Protein AF-A0A8S2T9W4-F1 (afdb_monomer)

Radius of gyration: 21.53 Å; Cα contacts (8 Å, |Δi|>4): 133; chains: 1; bounding box: 56×49×50 Å

pLDDT: mean 77.88, std 20.92, range [32.75, 98.38]

Secondary structure (DSSP, 8-state):
---------TTS-B----SSTTHHHHTT---B-------------TTS-STTS-EEEEE-SPBTTBSSEEESSSS-EEEBT-EEEES-HHHHHHHHHSTTGGGEEEEE-------------

Foldseek 3Di:
DDDDDDLDDQVNFFDDPPDDPCCVVQDPDTDGDDDDDDFDFPPDPCPRDPLNAKKWKAQAADDVVQRAKDDPDSVDIHGHGDIDTDGRSVSVRRCCVDPNNVRMDIGGDDDPDDDDDDDDD

Mean predicted aligned error: 12.08 Å

Sequence (121 aa):
MKSFSSSLSARDNVDQIDGSPNKTEIGDTKFVSAIFRCFKLPLTDNNATSFNVPYQLTYETPLLNCEEEFFFDHLTQFKLGELLVVQDPTIALALNISRYKDNFIFDPIEDSNTETTTVEE

Organism: NCBI:txid392030

Solvent-accessible surface area (backbone atoms only — not comparable to full-atom values): 8184 Å² total; per-residue (Å²): 135,85,84,80,86,78,87,77,52,81,82,76,33,60,58,80,86,78,86,70,88,57,61,80,81,54,61,93,69,82,53,65,70,78,90,84,87,86,77,90,73,79,87,69,56,99,85,75,57,90,59,79,42,34,31,40,34,27,36,68,46,63,50,91,96,29,66,61,44,44,70,81,54,99,87,45,72,40,38,57,73,40,79,43,79,39,74,57,23,64,59,58,44,51,38,60,79,41,96,48,29,85,26,46,48,84,44,76,52,75,85,85,85,81,80,88,81,80,81,87,128

Nearest PDB structures (foldseek):
  5evj-assembly2_B  TM=8.107E-01  e=4.394E-02  Chlamydomonas reinhardtii

Structure (mmCIF, N/CA/C/O backbone):
data_AF-A0A8S2T9W4-F1
#
_entry.id   AF-A0A8S2T9W4-F1
#
loop_
_atom_site.group_PDB
_atom_site.id
_atom_site.type_symbol
_atom_site.label_atom_id
_atom_site.label_alt_id
_atom_site.label_comp_id
_atom_site.label_asym_id
_atom_site.label_entity_id
_atom_site.label_seq_id
_atom_site.pdbx_PDB_ins_code
_atom_site.Cartn_x
_atom_site.Cartn_y
_atom_site.Cartn_z
_atom_site.occupancy
_atom_site.B_iso_or_equiv
_atom_site.auth_seq_id
_atom_site.auth_comp_id
_atom_site.auth_asym_id
_atom_site.auth_atom_id
_atom_site.pdbx_PDB_model_num
ATOM 1 N N . MET A 1 1 ? 27.507 -7.970 13.216 1.00 35.84 1 MET A N 1
ATOM 2 C CA . MET A 1 1 ? 26.294 -8.061 12.376 1.00 35.84 1 MET A CA 1
ATOM 3 C C . MET A 1 1 ? 26.388 -6.990 11.308 1.00 35.84 1 MET A C 1
ATOM 5 O O . MET A 1 1 ? 26.561 -5.835 11.665 1.00 35.84 1 MET A O 1
ATOM 9 N N . LYS A 1 2 ? 26.390 -7.363 10.025 1.00 32.75 2 LYS A N 1
ATOM 10 C CA . LYS A 1 2 ? 26.341 -6.395 8.923 1.00 32.75 2 LYS A CA 1
ATOM 11 C C . LYS A 1 2 ? 24.875 -6.247 8.528 1.00 32.75 2 LYS A C 1
ATOM 13 O O . LYS A 1 2 ? 24.280 -7.214 8.067 1.00 32.75 2 LYS A O 1
ATOM 18 N N . SER A 1 3 ? 24.311 -5.077 8.807 1.00 34.06 3 SER A N 1
ATOM 19 C CA . SER A 1 3 ? 23.017 -4.655 8.276 1.00 34.06 3 SER A CA 1
ATOM 20 C C . SER A 1 3 ? 23.191 -4.399 6.779 1.00 34.06 3 SER A C 1
ATOM 22 O O . SER A 1 3 ? 24.087 -3.651 6.383 1.00 34.06 3 SER A O 1
ATOM 24 N N . PHE A 1 4 ? 22.385 -5.067 5.958 1.00 34.25 4 PHE A N 1
ATOM 25 C CA . PHE A 1 4 ? 22.237 -4.748 4.545 1.00 34.25 4 PHE A CA 1
ATOM 26 C C . PHE A 1 4 ? 20.917 -3.997 4.403 1.00 34.25 4 PHE A C 1
ATOM 28 O O . PHE A 1 4 ? 19.855 -4.606 4.342 1.00 34.25 4 PHE A O 1
ATOM 35 N N . SER A 1 5 ? 20.997 -2.668 4.394 1.00 40.97 5 SER A N 1
ATOM 36 C CA . SER A 1 5 ? 19.928 -1.835 3.852 1.00 40.97 5 SER A CA 1
ATOM 37 C C . SER A 1 5 ? 20.092 -1.827 2.337 1.00 40.97 5 SER A C 1
ATOM 39 O O . SER A 1 5 ? 21.136 -1.417 1.827 1.00 40.97 5 SER A O 1
ATOM 41 N N . SER A 1 6 ? 19.100 -2.345 1.622 1.00 41.97 6 SER A N 1
ATOM 42 C CA . SER A 1 6 ? 19.075 -2.347 0.164 1.00 41.97 6 SER A CA 1
ATOM 43 C C . SER A 1 6 ? 17.807 -1.650 -0.319 1.00 41.97 6 SER A C 1
ATOM 45 O O . SER A 1 6 ? 16.828 -2.297 -0.685 1.00 41.97 6 SER A O 1
ATOM 47 N N . SER A 1 7 ? 17.819 -0.319 -0.327 1.00 42.59 7 SER A N 1
ATOM 48 C CA . SER A 1 7 ? 16.912 0.454 -1.172 1.00 42.59 7 SER A CA 1
ATOM 49 C C . SER A 1 7 ? 17.500 0.495 -2.586 1.00 42.59 7 SER A C 1
ATOM 51 O O . SER A 1 7 ? 18.240 1.406 -2.944 1.00 42.59 7 SER A O 1
ATOM 53 N N . LEU A 1 8 ? 17.225 -0.533 -3.397 1.00 41.28 8 LEU A N 1
ATOM 54 C CA . LEU A 1 8 ? 17.553 -0.474 -4.823 1.00 41.28 8 LEU A CA 1
ATOM 55 C C . LEU A 1 8 ? 16.522 0.395 -5.535 1.00 41.28 8 LEU A C 1
ATOM 57 O O . LEU A 1 8 ? 15.340 0.052 -5.602 1.00 41.28 8 LEU A O 1
ATOM 61 N N . SER A 1 9 ? 16.980 1.516 -6.083 1.00 44.31 9 SER A N 1
ATOM 62 C CA . SER A 1 9 ? 16.193 2.288 -7.034 1.00 44.31 9 SER A CA 1
ATOM 63 C C . SER A 1 9 ? 16.266 1.616 -8.410 1.00 44.31 9 SER A C 1
ATOM 65 O O . SER A 1 9 ? 17.250 0.960 -8.744 1.00 44.31 9 SER A O 1
ATOM 67 N N . ALA A 1 10 ? 15.256 1.806 -9.263 1.00 47.00 10 ALA A N 1
ATOM 68 C CA . ALA A 1 10 ? 15.256 1.241 -10.619 1.00 47.00 10 ALA A CA 1
ATOM 69 C C . ALA A 1 10 ? 16.459 1.691 -11.484 1.00 47.00 10 ALA A C 1
ATOM 71 O O . ALA A 1 10 ? 16.761 1.059 -12.493 1.00 47.00 10 ALA A O 1
ATOM 72 N N . ARG A 1 11 ? 17.162 2.769 -11.098 1.00 44.28 11 ARG A N 1
ATOM 73 C CA . ARG A 1 11 ? 18.394 3.223 -11.763 1.00 44.28 11 ARG A CA 1
ATOM 74 C C . ARG A 1 11 ? 19.601 2.332 -11.471 1.00 44.28 11 ARG A C 1
ATOM 76 O O . ARG A 1 11 ? 20.530 2.331 -12.272 1.00 44.28 11 ARG A O 1
ATOM 83 N N . ASP A 1 12 ? 19.568 1.568 -10.385 1.00 50.00 12 ASP A N 1
ATOM 84 C CA . ASP A 1 12 ? 20.700 0.762 -9.921 1.00 50.00 12 ASP A CA 1
ATOM 85 C C . ASP A 1 12 ? 20.701 -0.665 -10.510 1.00 50.00 12 ASP A C 1
ATOM 87 O O . ASP A 1 12 ? 21.688 -1.381 -10.374 1.00 50.00 12 ASP A O 1
ATOM 91 N N . ASN A 1 13 ? 19.637 -1.053 -11.231 1.00 56.78 13 ASN A N 1
ATOM 92 C CA . ASN A 1 13 ? 19.459 -2.367 -11.875 1.00 56.78 13 ASN A CA 1
ATOM 93 C C . ASN A 1 13 ? 19.638 -2.333 -13.405 1.00 56.78 13 ASN A C 1
ATOM 95 O O . ASN A 1 13 ? 18.945 -3.047 -14.134 1.00 56.78 13 ASN A O 1
ATOM 99 N N . VAL A 1 14 ? 20.505 -1.460 -13.924 1.00 61.25 14 VAL A N 1
ATOM 100 C CA . VAL A 1 14 ? 20.853 -1.499 -15.352 1.00 61.25 14 VAL A CA 1
ATOM 101 C C . VAL A 1 14 ? 21.797 -2.672 -15.580 1.00 61.25 14 VAL A C 1
ATOM 103 O O . VAL A 1 14 ? 22.948 -2.644 -15.139 1.00 61.25 14 VAL A O 1
ATOM 106 N N . ASP A 1 15 ? 21.314 -3.687 -16.288 1.00 61.38 15 ASP A N 1
ATOM 107 C CA . ASP A 1 15 ? 22.105 -4.877 -16.571 1.00 61.38 15 ASP A CA 1
ATOM 108 C C . ASP A 1 15 ? 23.168 -4.554 -17.626 1.00 61.38 15 ASP A C 1
ATOM 110 O O . ASP A 1 15 ? 22.874 -4.082 -18.731 1.00 61.38 15 ASP A O 1
ATOM 114 N N . GLN A 1 16 ? 24.435 -4.805 -17.287 1.00 66.00 16 GLN A N 1
ATOM 115 C CA . GLN A 1 16 ? 25.519 -4.715 -18.257 1.00 66.00 16 GLN A CA 1
ATOM 116 C C . GLN A 1 16 ? 25.452 -5.923 -19.193 1.00 66.00 16 GLN A C 1
ATOM 118 O O . GLN A 1 16 ? 25.642 -7.062 -18.772 1.00 66.00 16 GLN A O 1
ATOM 123 N N . ILE A 1 17 ? 25.216 -5.673 -20.482 1.00 65.62 17 ILE A N 1
ATOM 124 C CA . ILE A 1 17 ? 25.377 -6.700 -21.514 1.00 65.62 17 ILE A CA 1
ATOM 125 C C . ILE A 1 17 ? 26.874 -6.870 -21.768 1.00 65.62 17 ILE A C 1
ATOM 127 O O . ILE A 1 17 ? 27.480 -6.073 -22.495 1.00 65.62 17 ILE A O 1
ATOM 131 N N . ASP A 1 18 ? 27.464 -7.897 -21.161 1.00 64.12 18 ASP A N 1
ATOM 132 C CA . ASP A 1 18 ? 28.859 -8.257 -21.388 1.00 64.12 18 ASP A CA 1
ATOM 133 C C . ASP A 1 18 ? 28.973 -9.250 -22.564 1.00 64.12 18 ASP A C 1
ATOM 135 O O . ASP A 1 18 ? 28.384 -10.327 -22.551 1.00 64.12 18 ASP A O 1
ATOM 139 N N . GLY A 1 19 ? 29.692 -8.832 -23.613 1.00 62.66 19 GLY A N 1
ATOM 140 C CA . GLY A 1 19 ? 30.174 -9.647 -24.740 1.00 62.66 19 GLY A CA 1
ATOM 141 C C . GLY A 1 19 ? 29.166 -10.395 -25.635 1.00 62.66 19 GLY A C 1
ATOM 142 O O . GLY A 1 19 ? 28.876 -11.556 -25.385 1.00 62.66 19 GLY A O 1
ATOM 143 N N . SER A 1 20 ? 28.760 -9.807 -26.775 1.00 53.78 20 SER A N 1
ATOM 144 C CA . SER A 1 20 ? 28.453 -10.497 -28.061 1.00 53.78 20 SER A CA 1
ATOM 145 C C . SER A 1 20 ? 28.148 -9.447 -29.170 1.00 53.78 20 SER A C 1
ATOM 147 O O . SER A 1 20 ? 27.951 -8.276 -28.826 1.00 53.78 20 SER A O 1
ATOM 149 N N . PRO A 1 21 ? 28.136 -9.777 -30.487 1.00 52.16 21 PRO A N 1
ATOM 150 C CA . PRO A 1 21 ? 28.108 -8.795 -31.595 1.00 52.16 21 PRO A CA 1
ATOM 151 C C . PRO A 1 21 ? 26.818 -7.952 -31.705 1.00 52.16 21 PRO A C 1
ATOM 153 O O . PRO A 1 21 ? 26.703 -7.098 -32.579 1.00 52.16 21 PRO A O 1
ATOM 156 N N . ASN A 1 22 ? 25.874 -8.131 -30.782 1.00 55.47 22 ASN A N 1
ATOM 157 C CA . ASN A 1 22 ? 24.543 -7.528 -30.798 1.00 55.47 22 ASN A CA 1
ATOM 158 C C . ASN A 1 22 ? 24.516 -6.046 -30.375 1.00 55.47 22 ASN A C 1
ATOM 160 O O . ASN A 1 22 ? 23.495 -5.385 -30.546 1.00 55.47 22 ASN A O 1
ATOM 164 N N . LYS A 1 23 ? 25.621 -5.482 -29.852 1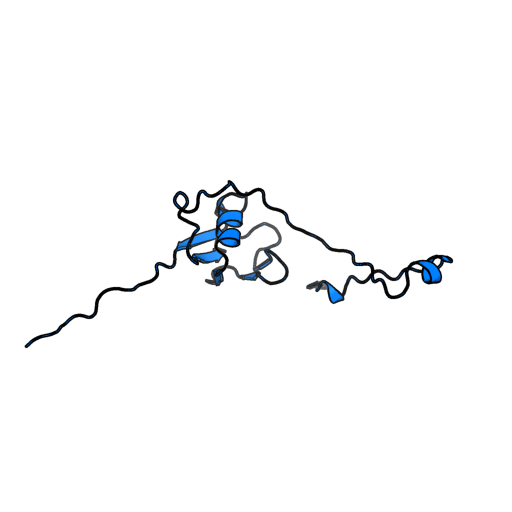.00 55.16 23 LYS A N 1
ATOM 165 C CA . LYS A 1 23 ? 25.694 -4.039 -29.527 1.00 55.16 23 LYS A CA 1
ATOM 166 C C . LYS A 1 23 ? 25.398 -3.154 -30.744 1.00 55.16 23 LYS A C 1
ATOM 168 O O . LYS A 1 23 ? 24.820 -2.085 -30.590 1.00 55.16 23 LYS A O 1
ATOM 173 N N . THR A 1 24 ? 25.764 -3.604 -31.945 1.00 58.50 24 THR A N 1
ATOM 174 C CA . THR A 1 24 ? 25.567 -2.848 -33.190 1.00 58.50 24 THR A CA 1
ATOM 175 C C . THR A 1 24 ? 24.111 -2.859 -33.668 1.00 58.50 24 THR A C 1
ATOM 177 O O . THR A 1 24 ? 23.682 -1.904 -34.305 1.00 58.50 24 THR A O 1
ATOM 180 N N . GLU A 1 25 ? 23.336 -3.895 -33.335 1.00 68.06 25 GLU A N 1
ATOM 181 C CA . GLU A 1 25 ? 21.922 -4.023 -33.727 1.00 68.06 25 GLU A CA 1
ATOM 182 C C . GLU A 1 25 ? 20.965 -3.359 -32.724 1.00 68.06 25 GLU A C 1
ATOM 184 O O . GLU A 1 25 ? 19.860 -2.960 -33.081 1.00 68.06 25 GLU A O 1
ATOM 189 N N . ILE A 1 26 ? 21.394 -3.224 -31.467 1.00 73.81 26 ILE A N 1
ATOM 190 C CA . ILE A 1 26 ? 20.553 -2.797 -30.340 1.00 73.81 26 ILE A CA 1
ATOM 191 C C . ILE A 1 26 ? 20.714 -1.293 -30.009 1.00 73.81 26 ILE A C 1
ATOM 193 O O . ILE A 1 26 ? 19.844 -0.703 -29.362 1.00 73.81 26 ILE A O 1
ATOM 197 N N . GLY A 1 27 ? 21.785 -0.643 -30.482 1.00 76.81 27 GLY A N 1
ATOM 198 C CA . GLY A 1 27 ? 22.010 0.800 -30.317 1.00 76.81 27 GLY A CA 1
ATOM 199 C C . GLY A 1 27 ? 22.100 1.242 -28.848 1.00 76.81 27 GLY A C 1
ATOM 200 O O . GLY A 1 27 ? 22.669 0.538 -28.017 1.00 76.81 27 GLY A O 1
ATOM 201 N N . ASP A 1 28 ? 21.506 2.394 -28.517 1.00 82.38 28 ASP A N 1
ATOM 202 C CA . ASP A 1 28 ? 21.515 2.990 -27.165 1.00 82.38 28 ASP A CA 1
ATOM 203 C C . ASP A 1 28 ? 20.480 2.373 -26.196 1.00 82.38 28 ASP A C 1
ATOM 205 O O . ASP A 1 28 ? 20.151 2.951 -25.154 1.00 82.38 28 ASP A O 1
ATOM 209 N N . THR A 1 29 ? 19.932 1.200 -26.528 1.00 82.94 29 THR A N 1
ATOM 210 C CA . THR A 1 29 ? 18.920 0.529 -25.703 1.00 82.94 29 THR A CA 1
ATOM 211 C C . THR A 1 29 ? 19.518 0.063 -24.375 1.00 82.94 29 THR A C 1
ATOM 213 O O . THR A 1 29 ? 20.565 -0.586 -24.334 1.00 82.94 29 THR A O 1
ATOM 216 N N . LYS A 1 30 ? 18.820 0.356 -23.273 1.00 81.31 30 LYS A N 1
ATOM 217 C CA . LYS A 1 30 ? 19.187 -0.078 -21.919 1.00 81.31 30 LYS A CA 1
ATOM 218 C C . LYS A 1 30 ? 18.243 -1.170 -21.445 1.00 81.31 30 LYS A C 1
ATOM 220 O O . LYS A 1 30 ? 17.028 -1.015 -21.530 1.00 81.31 30 LYS A O 1
ATOM 225 N N . PHE A 1 31 ? 18.816 -2.237 -20.905 1.00 83.56 31 PHE A N 1
ATOM 226 C CA . PHE A 1 31 ? 18.072 -3.321 -20.277 1.00 83.56 31 PHE A CA 1
ATOM 227 C C . PHE A 1 31 ? 18.080 -3.110 -18.773 1.00 83.56 31 PHE A C 1
ATOM 229 O O . PHE A 1 31 ? 19.076 -2.661 -18.201 1.00 83.56 31 PHE A O 1
ATOM 236 N N . VAL A 1 32 ? 16.941 -3.388 -18.153 1.00 84.75 32 VAL A N 1
ATOM 237 C CA . VAL A 1 32 ? 16.752 -3.224 -16.717 1.00 84.75 32 VAL A CA 1
ATOM 238 C C . VAL A 1 32 ? 16.111 -4.474 -16.144 1.00 84.75 32 VAL A C 1
ATOM 240 O O . VAL A 1 32 ? 15.167 -5.016 -16.724 1.00 84.75 32 VAL A O 1
ATOM 243 N N . SER A 1 33 ? 16.591 -4.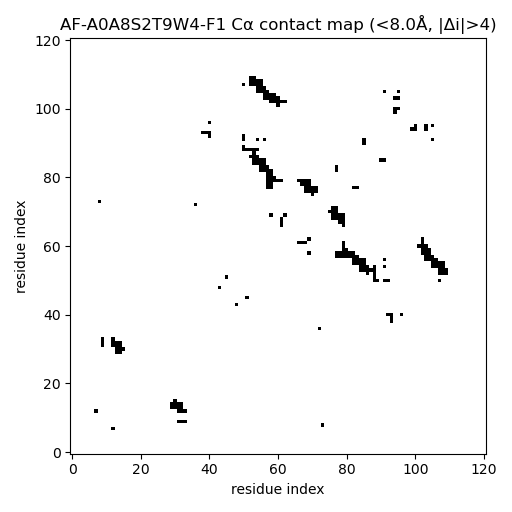883 -14.976 1.00 87.69 33 SER A N 1
ATOM 244 C CA . SER A 1 33 ? 15.915 -5.874 -14.150 1.00 87.69 33 SER A CA 1
ATOM 245 C C . SER A 1 33 ? 14.934 -5.158 -13.222 1.00 87.69 33 SER A C 1
ATOM 247 O O . SER A 1 33 ? 15.320 -4.419 -12.310 1.00 87.69 33 SER A O 1
ATOM 249 N N . ALA A 1 34 ? 13.640 -5.329 -13.488 1.00 87.50 34 ALA A N 1
ATOM 250 C CA . ALA A 1 34 ? 12.568 -4.660 -12.762 1.00 87.50 34 ALA A CA 1
ATOM 251 C C . ALA A 1 34 ? 11.629 -5.677 -12.110 1.00 87.50 34 ALA A C 1
ATOM 253 O O . ALA A 1 34 ? 11.212 -6.657 -12.728 1.00 87.50 34 ALA A O 1
ATOM 254 N N . ILE A 1 35 ? 11.269 -5.409 -10.856 1.00 92.38 35 ILE A N 1
ATOM 255 C CA . ILE A 1 35 ? 10.285 -6.189 -10.109 1.00 92.38 35 ILE A CA 1
ATOM 256 C C . ILE A 1 35 ? 8.992 -5.384 -10.069 1.00 92.38 35 ILE A C 1
ATOM 258 O O . ILE A 1 35 ? 8.949 -4.291 -9.507 1.00 92.38 35 ILE A O 1
ATOM 262 N N . PHE A 1 36 ? 7.931 -5.945 -10.643 1.00 90.75 36 PHE A N 1
ATOM 263 C CA . PHE A 1 36 ? 6.598 -5.354 -10.622 1.00 90.75 36 PHE A CA 1
ATOM 264 C C . PHE A 1 36 ? 5.698 -6.094 -9.634 1.00 90.75 36 PHE A C 1
ATOM 266 O O . PHE A 1 36 ? 5.769 -7.318 -9.503 1.00 90.75 36 PHE A O 1
ATOM 273 N N . ARG A 1 37 ? 4.811 -5.353 -8.963 1.00 90.00 37 ARG A N 1
ATOM 274 C CA . ARG A 1 37 ? 3.696 -5.917 -8.193 1.00 90.00 37 ARG A CA 1
ATOM 275 C C . ARG A 1 37 ? 2.403 -5.563 -8.911 1.00 90.00 37 ARG A C 1
ATOM 277 O O . ARG A 1 37 ? 2.076 -4.390 -9.044 1.00 90.00 37 ARG A O 1
ATOM 284 N N . CYS A 1 38 ? 1.676 -6.571 -9.377 1.00 92.94 38 CYS A N 1
ATOM 285 C CA . CYS A 1 38 ? 0.411 -6.379 -10.078 1.00 92.94 38 CYS A CA 1
ATOM 286 C C . CYS A 1 38 ? -0.728 -6.922 -9.215 1.00 92.94 38 CYS A C 1
ATOM 288 O O . CYS A 1 38 ? -0.780 -8.120 -8.935 1.00 92.94 38 CYS A O 1
ATOM 290 N N . PHE A 1 39 ? -1.638 -6.044 -8.798 1.00 90.25 39 PHE A N 1
ATOM 291 C CA . PHE A 1 39 ? -2.823 -6.420 -8.034 1.00 90.25 39 PHE A CA 1
ATOM 292 C C . PHE A 1 39 ? -4.016 -6.595 -8.971 1.00 90.25 39 PHE A C 1
ATOM 294 O O . PHE A 1 39 ? -4.246 -5.781 -9.864 1.00 90.25 39 PHE A O 1
ATOM 301 N N . LYS A 1 40 ? -4.798 -7.655 -8.756 1.00 90.38 40 LYS A N 1
ATOM 302 C CA . LYS A 1 40 ? -6.101 -7.809 -9.404 1.00 90.38 40 LYS A CA 1
ATOM 303 C C . LYS A 1 40 ? -7.134 -7.060 -8.572 1.00 90.38 40 LYS A C 1
ATOM 305 O O . LYS A 1 40 ? -7.548 -7.559 -7.529 1.00 90.38 40 LYS A O 1
ATOM 310 N N . LEU A 1 41 ? -7.538 -5.886 -9.041 1.00 87.00 41 LEU A N 1
ATOM 311 C CA . LEU A 1 41 ? -8.591 -5.094 -8.412 1.00 87.00 41 LEU A CA 1
ATOM 312 C C . LEU A 1 41 ? -9.948 -5.430 -9.056 1.00 87.00 41 LEU A C 1
ATOM 314 O O . LEU A 1 41 ? -9.990 -5.724 -10.256 1.00 87.00 41 LEU A O 1
ATOM 318 N N . PRO A 1 42 ? -11.054 -5.450 -8.292 1.00 82.81 42 PRO A N 1
ATOM 319 C CA . PRO A 1 42 ? -12.382 -5.512 -8.885 1.00 82.81 42 PRO A CA 1
ATOM 320 C C . PRO A 1 42 ? -12.586 -4.291 -9.785 1.00 82.81 42 PRO A C 1
ATOM 322 O O . PRO A 1 42 ? -12.072 -3.212 -9.495 1.00 82.81 42 PRO A O 1
ATOM 325 N N . LEU A 1 43 ? -13.334 -4.465 -10.877 1.00 71.81 43 LEU A N 1
ATOM 326 C CA . LEU A 1 43 ? -13.791 -3.332 -11.674 1.00 71.81 43 LEU A CA 1
ATOM 327 C C . LEU A 1 43 ? -14.706 -2.505 -10.776 1.00 71.81 43 LEU A C 1
ATOM 329 O O . LEU A 1 43 ? -15.807 -2.933 -10.436 1.00 71.81 43 LEU A O 1
ATOM 333 N N . THR A 1 44 ? -14.213 -1.365 -10.321 1.00 62.25 44 THR A N 1
ATOM 334 C CA . THR A 1 44 ? -15.025 -0.408 -9.592 1.00 62.25 44 THR A CA 1
ATOM 335 C C . THR A 1 44 ? -15.876 0.311 -10.621 1.00 62.25 44 THR A C 1
ATOM 337 O O . THR A 1 44 ? -15.378 1.165 -11.352 1.00 62.25 44 THR A O 1
ATOM 340 N N . ASP A 1 45 ? -17.162 -0.033 -10.702 1.00 58.44 45 ASP A N 1
ATOM 341 C CA . ASP A 1 45 ? -18.134 0.921 -11.223 1.00 58.44 45 ASP A CA 1
ATOM 342 C C . ASP A 1 45 ? -17.946 2.188 -10.387 1.00 58.44 45 ASP A C 1
ATOM 344 O O . ASP A 1 45 ? -17.957 2.105 -9.157 1.00 58.44 45 ASP A O 1
ATOM 348 N N . ASN A 1 46 ? -17.728 3.337 -11.033 1.00 52.22 46 ASN A N 1
ATOM 349 C CA . ASN A 1 46 ? -17.300 4.603 -10.408 1.00 52.22 46 ASN A CA 1
ATOM 350 C C . ASN A 1 46 ? -18.188 5.096 -9.234 1.00 52.22 46 ASN A C 1
ATOM 352 O O . ASN A 1 46 ? -17.872 6.101 -8.609 1.00 52.22 46 ASN A O 1
ATOM 356 N N . ASN A 1 47 ? -19.279 4.387 -8.927 1.00 51.06 47 ASN A N 1
ATOM 357 C CA . ASN A 1 47 ? -20.266 4.685 -7.898 1.00 51.06 47 ASN A CA 1
ATOM 358 C C . ASN A 1 47 ? -20.388 3.618 -6.780 1.00 51.06 47 ASN A C 1
ATOM 360 O O . ASN A 1 47 ? -21.207 3.808 -5.887 1.00 51.06 47 ASN A O 1
ATOM 364 N N . ALA A 1 48 ? -19.661 2.489 -6.819 1.00 51.59 48 ALA A N 1
ATOM 365 C CA . ALA A 1 48 ? -19.993 1.309 -5.995 1.00 51.59 48 ALA A CA 1
ATOM 366 C C . ALA A 1 48 ? -18.990 0.940 -4.884 1.00 51.59 48 ALA A C 1
ATOM 368 O O . ALA A 1 48 ? -19.288 0.067 -4.068 1.00 51.59 48 ALA A O 1
ATOM 369 N N . THR A 1 49 ? -17.821 1.575 -4.806 1.00 58.00 49 THR A N 1
ATOM 370 C CA . THR A 1 49 ? -16.833 1.272 -3.756 1.00 58.00 49 THR A CA 1
ATOM 371 C C . THR A 1 49 ? -16.365 2.534 -3.057 1.00 58.00 49 THR A C 1
ATOM 373 O O . THR A 1 49 ? -15.966 3.480 -3.726 1.00 58.00 49 THR A O 1
ATOM 376 N N . SER A 1 50 ? -16.324 2.503 -1.722 1.00 68.56 50 SER A N 1
ATOM 377 C CA . SER A 1 50 ? -15.842 3.592 -0.855 1.00 68.56 50 SER A CA 1
ATOM 378 C C . SER A 1 50 ? -14.404 4.059 -1.151 1.00 68.56 50 SER A C 1
ATOM 380 O O . SER A 1 50 ? -14.000 5.116 -0.690 1.00 68.56 50 SER A O 1
ATOM 382 N N . PHE A 1 51 ? -13.645 3.313 -1.962 1.00 80.88 51 PHE A N 1
ATOM 383 C CA . PHE A 1 51 ? -12.287 3.642 -2.404 1.00 80.88 51 PHE A CA 1
ATOM 384 C C . PHE A 1 51 ? -12.264 4.556 -3.640 1.00 80.88 51 PHE A C 1
ATOM 386 O O . PHE A 1 51 ? -11.679 4.208 -4.663 1.00 80.88 51 PHE A O 1
ATOM 393 N N . ASN A 1 52 ? -12.927 5.709 -3.565 1.00 85.69 52 ASN A N 1
ATOM 394 C CA . ASN A 1 52 ? -12.894 6.753 -4.601 1.00 85.69 52 ASN A CA 1
ATOM 395 C C . ASN A 1 52 ? -12.351 8.102 -4.094 1.00 85.69 52 ASN A C 1
ATOM 397 O O . ASN A 1 52 ? -12.214 9.034 -4.884 1.00 85.69 52 ASN A O 1
ATOM 401 N N . VAL A 1 53 ? -12.021 8.190 -2.806 1.00 88.38 53 VAL A N 1
ATOM 402 C CA . VAL A 1 53 ? -11.409 9.349 -2.144 1.00 88.38 53 VAL A CA 1
ATOM 403 C C . VAL A 1 53 ? -10.012 8.992 -1.629 1.00 88.38 53 VAL A C 1
ATOM 405 O O . VAL A 1 53 ? -9.717 7.803 -1.482 1.00 88.38 53 VAL A O 1
ATOM 408 N N . PRO A 1 54 ? -9.139 9.972 -1.338 1.00 92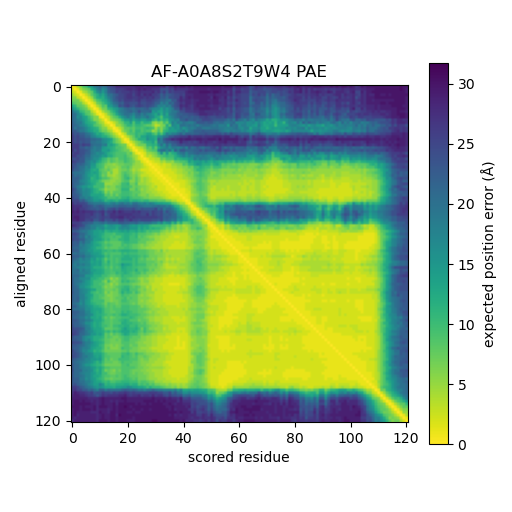.69 54 PRO A N 1
ATOM 409 C CA . PRO A 1 54 ? -7.897 9.720 -0.616 1.00 92.69 54 PRO A CA 1
ATOM 410 C C . PRO A 1 54 ? -8.142 9.044 0.739 1.00 92.69 54 PRO A C 1
ATOM 412 O O . PRO A 1 54 ? -9.172 9.253 1.379 1.00 92.69 54 PRO A O 1
ATOM 415 N N . TYR A 1 55 ? -7.172 8.257 1.197 1.00 94.81 55 TYR A N 1
ATOM 416 C CA . TYR A 1 55 ? -7.228 7.571 2.491 1.00 94.81 55 TYR A CA 1
ATOM 417 C C . TYR A 1 55 ? -6.037 7.950 3.363 1.00 94.81 55 TYR A C 1
ATOM 419 O O . TYR A 1 55 ? -4.920 8.104 2.873 1.00 94.81 55 TYR A O 1
ATOM 427 N N . GLN A 1 56 ? -6.262 8.032 4.669 1.00 96.75 56 GLN A N 1
ATOM 428 C CA . GLN A 1 56 ? -5.227 7.936 5.689 1.00 96.75 56 GLN A CA 1
ATOM 429 C C . GLN A 1 56 ? -5.069 6.468 6.061 1.00 96.75 56 GLN A C 1
ATOM 431 O O . GLN A 1 56 ? -6.035 5.804 6.431 1.00 96.75 56 GLN A O 1
ATOM 436 N N . LEU A 1 57 ? -3.853 5.953 5.919 1.00 97.50 57 LEU A N 1
ATOM 437 C CA . LEU A 1 57 ? -3.526 4.579 6.264 1.00 97.50 57 LEU A CA 1
ATOM 438 C C . LEU A 1 57 ? -2.495 4.555 7.383 1.00 97.50 57 LEU A C 1
ATOM 440 O O . LEU A 1 57 ? -1.516 5.301 7.336 1.00 97.50 57 LEU A O 1
ATOM 444 N N . THR A 1 58 ? -2.677 3.641 8.330 1.00 98.25 58 THR A N 1
ATOM 445 C CA . THR A 1 58 ? -1.693 3.363 9.382 1.00 98.25 58 THR A CA 1
ATOM 446 C C . THR A 1 58 ? -1.274 1.904 9.289 1.00 98.25 58 THR A C 1
ATOM 448 O O . THR A 1 58 ? -2.127 1.020 9.327 1.00 98.25 58 THR A O 1
ATOM 451 N N . TYR A 1 59 ? 0.028 1.641 9.159 1.00 98.38 59 TYR A N 1
ATOM 452 C CA . TYR A 1 59 ? 0.577 0.287 9.265 1.00 98.38 59 TYR A CA 1
ATOM 453 C C . TYR A 1 59 ? 0.666 -0.081 10.743 1.00 98.38 59 TYR A C 1
ATOM 455 O O . TYR A 1 59 ? 1.481 0.489 11.461 1.00 98.38 59 TYR A O 1
ATOM 463 N N . GLU A 1 60 ? -0.198 -0.973 11.218 1.00 96.75 60 GLU A N 1
ATOM 464 C CA . GLU A 1 60 ? -0.391 -1.179 12.659 1.00 96.75 60 GLU A CA 1
ATOM 465 C C . GLU A 1 60 ? 0.057 -2.566 13.127 1.00 96.75 60 GLU A C 1
ATOM 467 O O . GLU A 1 60 ? 0.706 -2.700 14.163 1.00 96.75 60 GLU A O 1
ATOM 472 N N . THR A 1 61 ? -0.232 -3.603 12.339 1.00 96.88 61 THR A N 1
ATOM 473 C CA . THR A 1 61 ? 0.225 -4.963 12.643 1.00 96.88 61 THR A CA 1
ATOM 474 C C . THR A 1 61 ? 1.376 -5.325 11.713 1.00 96.88 61 THR A C 1
ATOM 476 O O . THR A 1 61 ? 1.143 -5.495 10.512 1.00 96.88 61 THR A O 1
ATOM 479 N N . PRO A 1 62 ? 2.611 -5.480 12.219 1.00 95.31 62 PRO A N 1
ATOM 480 C CA . PRO A 1 62 ? 3.752 -5.730 11.363 1.00 95.31 62 PRO A CA 1
ATOM 481 C C . PRO A 1 62 ? 3.706 -7.104 10.686 1.00 95.31 62 PRO A C 1
ATOM 483 O O . PRO A 1 62 ? 3.365 -8.122 11.289 1.00 95.31 62 PRO A O 1
ATOM 486 N N . LEU A 1 63 ? 4.097 -7.134 9.416 1.00 94.44 63 LEU A N 1
ATOM 487 C CA . LEU A 1 63 ? 4.425 -8.336 8.664 1.00 94.44 63 LEU A CA 1
ATOM 488 C C . LEU A 1 63 ? 5.787 -8.881 9.112 1.00 94.44 63 LEU A C 1
ATOM 490 O O . LEU A 1 63 ? 6.704 -8.126 9.433 1.00 94.44 63 LEU A O 1
ATOM 494 N N . LEU A 1 64 ? 5.937 -10.205 9.052 1.00 94.06 64 LEU A N 1
ATOM 495 C CA . LEU A 1 64 ? 7.207 -10.874 9.331 1.00 94.06 64 LEU A CA 1
ATOM 496 C C . LEU A 1 64 ? 8.315 -10.371 8.386 1.00 94.06 64 LEU A C 1
ATOM 498 O O . LEU A 1 64 ? 8.152 -10.415 7.164 1.00 94.06 64 LEU A O 1
ATOM 502 N N . ASN A 1 65 ? 9.458 -9.983 8.954 1.00 93.31 65 ASN A N 1
ATOM 503 C CA . ASN A 1 65 ? 10.606 -9.344 8.299 1.00 93.31 65 ASN A CA 1
ATOM 504 C C . ASN A 1 65 ? 10.347 -7.919 7.763 1.00 93.31 65 ASN A C 1
ATOM 506 O O . ASN A 1 65 ? 11.114 -7.428 6.932 1.00 93.31 65 ASN A O 1
ATOM 510 N N . CYS A 1 66 ? 9.258 -7.270 8.176 1.00 94.75 66 CYS A N 1
ATOM 511 C CA . CYS A 1 66 ? 8.935 -5.870 7.876 1.00 94.75 66 CYS A CA 1
ATOM 512 C C . CYS A 1 66 ? 8.433 -5.173 9.151 1.00 94.75 66 CYS A C 1
ATOM 514 O O . CYS A 1 66 ? 7.416 -4.482 9.139 1.00 94.75 66 CYS A O 1
ATOM 516 N N . GLU A 1 67 ? 9.100 -5.421 10.277 1.00 96.38 67 GLU A N 1
ATOM 517 C CA . GLU A 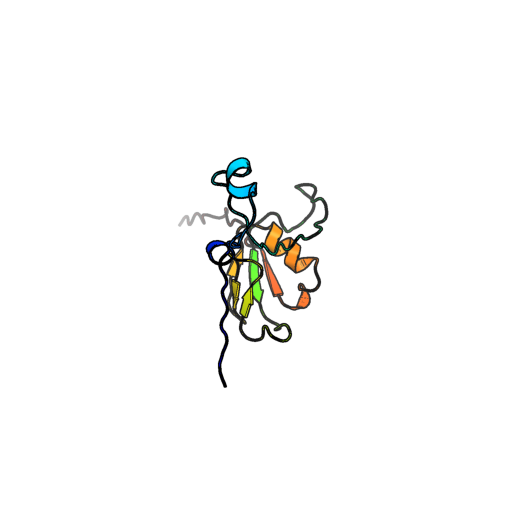1 67 ? 8.612 -5.058 11.608 1.00 96.38 67 GLU A CA 1
ATOM 518 C C . GLU A 1 67 ? 8.538 -3.546 11.834 1.00 96.38 67 GLU A C 1
ATOM 520 O O . GLU A 1 67 ? 7.653 -3.081 12.543 1.00 96.38 67 GLU A O 1
ATOM 525 N N . GLU A 1 68 ? 9.441 -2.784 11.221 1.00 96.56 68 GLU A N 1
ATOM 526 C CA . GLU A 1 68 ? 9.515 -1.327 11.385 1.00 96.56 68 GLU A CA 1
ATOM 527 C C . GLU A 1 68 ? 8.830 -0.586 10.231 1.00 96.56 68 GLU A C 1
ATOM 529 O O . GLU A 1 68 ? 8.179 0.438 10.436 1.00 96.56 68 GLU A O 1
ATOM 534 N N . GLU A 1 69 ? 8.964 -1.103 9.008 1.00 97.12 69 GLU A N 1
ATOM 535 C CA . GLU A 1 69 ? 8.533 -0.420 7.792 1.00 97.12 69 GLU A CA 1
ATOM 536 C C . GLU A 1 69 ? 8.086 -1.421 6.720 1.00 97.12 69 GLU A C 1
ATOM 538 O O . GLU A 1 69 ? 8.640 -2.514 6.583 1.00 97.12 69 GLU A O 1
ATOM 543 N N . PHE A 1 70 ? 7.107 -1.020 5.912 1.00 96.75 70 PHE A N 1
ATOM 544 C CA . PHE A 1 70 ? 6.608 -1.768 4.767 1.00 96.75 70 PHE A CA 1
ATOM 545 C C . PHE A 1 70 ? 6.696 -0.926 3.490 1.00 96.75 70 PHE A C 1
ATOM 547 O O . PHE A 1 70 ? 6.031 0.099 3.343 1.00 96.75 70 PHE A O 1
ATOM 554 N N . PHE A 1 71 ? 7.483 -1.395 2.521 1.00 95.88 71 PHE A N 1
ATOM 555 C CA . PHE A 1 71 ? 7.562 -0.800 1.187 1.00 95.88 71 PHE A CA 1
ATOM 556 C C . PHE A 1 71 ? 6.495 -1.422 0.286 1.00 95.88 71 PHE A C 1
ATOM 558 O O . PHE A 1 71 ? 6.608 -2.596 -0.089 1.00 95.88 71 PHE A O 1
ATOM 565 N N . PHE A 1 72 ? 5.470 -0.658 -0.092 1.00 94.88 72 PHE A N 1
ATOM 566 C CA . PHE A 1 72 ? 4.453 -1.112 -1.047 1.00 94.8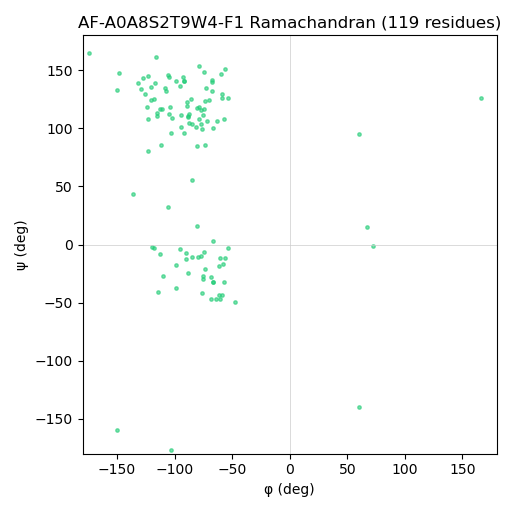8 72 PHE A CA 1
ATOM 567 C C . PHE A 1 72 ? 4.982 -1.085 -2.484 1.00 94.88 72 PHE A C 1
ATOM 569 O O . PHE A 1 72 ? 4.804 -2.046 -3.232 1.00 94.88 72 PHE A O 1
ATOM 576 N N . ASP A 1 73 ? 5.706 -0.031 -2.838 1.00 93.88 73 ASP A N 1
ATOM 577 C CA . ASP A 1 73 ? 6.470 0.094 -4.075 1.00 93.88 73 ASP A CA 1
ATOM 578 C C . ASP A 1 73 ? 7.699 0.996 -3.834 1.00 93.88 73 ASP A C 1
ATOM 580 O O . ASP A 1 73 ? 8.163 1.124 -2.703 1.00 93.88 73 ASP A O 1
ATOM 584 N N . HIS A 1 74 ? 8.278 1.561 -4.895 1.00 91.50 74 HIS A N 1
ATOM 585 C CA . HIS A 1 74 ? 9.458 2.427 -4.804 1.00 91.50 74 HIS A CA 1
ATOM 586 C C . HIS A 1 74 ? 9.147 3.874 -4.377 1.00 91.50 74 HIS A C 1
ATOM 588 O O . HIS A 1 74 ? 10.079 4.630 -4.112 1.00 91.50 74 HIS A O 1
ATOM 594 N N . LEU A 1 75 ? 7.871 4.270 -4.351 1.00 93.06 75 LEU A N 1
ATOM 595 C CA . LEU A 1 75 ? 7.400 5.612 -3.987 1.00 93.06 75 LEU A CA 1
ATOM 596 C C . LEU A 1 75 ? 6.655 5.616 -2.650 1.00 93.06 75 LEU A C 1
ATOM 598 O O . LEU A 1 75 ? 6.627 6.635 -1.966 1.00 93.06 75 LEU A O 1
ATOM 602 N N . THR A 1 76 ? 6.054 4.486 -2.289 1.00 95.31 76 THR A N 1
ATOM 603 C CA . THR A 1 76 ? 5.115 4.366 -1.180 1.00 95.31 76 THR A CA 1
ATOM 604 C C . THR A 1 76 ? 5.699 3.463 -0.101 1.00 95.31 76 THR A C 1
ATOM 606 O O . THR A 1 76 ? 5.818 2.243 -0.268 1.00 95.31 76 THR A O 1
ATOM 609 N N . GLN A 1 77 ? 6.039 4.081 1.026 1.00 97.25 77 GLN A N 1
ATOM 610 C CA . GLN A 1 77 ? 6.616 3.441 2.201 1.00 97.25 77 GLN A CA 1
ATOM 611 C C . GLN A 1 77 ? 5.766 3.782 3.421 1.00 97.25 77 GLN A C 1
ATOM 613 O O . GLN A 1 77 ? 5.487 4.950 3.680 1.00 97.25 77 GLN A O 1
ATOM 618 N N . PHE A 1 78 ? 5.387 2.760 4.177 1.00 97.88 78 PHE A N 1
ATOM 619 C CA . PHE A 1 78 ? 4.638 2.892 5.419 1.00 97.88 78 PHE A CA 1
ATOM 620 C C . PHE A 1 78 ? 5.556 2.574 6.590 1.00 97.88 78 PHE A C 1
ATOM 622 O O . PHE A 1 78 ? 6.276 1.577 6.545 1.00 97.88 78 PHE A O 1
ATOM 629 N N . LYS A 1 79 ? 5.516 3.388 7.641 1.00 98.06 79 LYS A N 1
ATOM 630 C CA . LYS A 1 79 ? 6.223 3.110 8.893 1.00 98.06 79 LYS A CA 1
ATOM 631 C C . LYS A 1 79 ? 5.231 2.675 9.956 1.00 98.06 79 LYS A C 1
ATOM 633 O O . LYS A 1 79 ? 4.086 3.126 9.955 1.00 98.06 79 LYS A O 1
ATOM 638 N N . LEU A 1 80 ? 5.659 1.773 10.833 1.00 98.12 80 LEU A N 1
ATOM 639 C CA . LEU A 1 80 ? 4.799 1.222 11.872 1.00 98.12 80 LEU A CA 1
ATOM 640 C C . LEU A 1 80 ? 4.256 2.340 12.775 1.00 98.12 80 LEU A C 1
ATOM 642 O O . LEU A 1 80 ? 5.021 3.124 13.333 1.00 98.12 80 LEU A O 1
ATOM 646 N N . GLY A 1 81 ? 2.934 2.395 12.923 1.00 97.62 81 GLY A N 1
ATOM 647 C CA . GLY A 1 81 ? 2.224 3.376 13.744 1.00 97.62 81 GLY A CA 1
ATOM 648 C C . GLY A 1 81 ? 2.191 4.799 13.177 1.00 97.62 81 GLY A C 1
ATOM 649 O O . GLY A 1 81 ? 1.583 5.670 13.796 1.00 97.62 81 GLY A O 1
ATOM 650 N N . GLU A 1 82 ? 2.813 5.059 12.022 1.00 97.94 82 GLU A N 1
ATOM 651 C CA . GLU A 1 82 ? 2.743 6.362 11.362 1.00 97.94 82 GLU A CA 1
ATOM 652 C C . GLU A 1 82 ? 1.585 6.417 10.366 1.00 97.94 82 GLU A C 1
ATOM 654 O O . GLU A 1 82 ? 1.317 5.469 9.621 1.00 97.94 82 GLU A O 1
ATOM 659 N N . LEU A 1 83 ? 0.925 7.573 10.336 1.00 97.12 83 LEU A N 1
ATOM 660 C CA . LEU A 1 83 ? -0.169 7.857 9.425 1.00 97.12 83 LEU A CA 1
ATOM 661 C C . LEU A 1 83 ? 0.380 8.369 8.092 1.00 97.12 83 LEU A C 1
ATOM 663 O O . LEU A 1 83 ? 1.099 9.369 8.046 1.00 97.12 83 LEU A O 1
ATOM 667 N N . LEU A 1 84 ? -0.002 7.713 6.998 1.00 97.69 84 LEU A N 1
ATOM 668 C CA . LEU A 1 84 ? 0.327 8.126 5.638 1.00 97.69 84 LEU A CA 1
ATOM 669 C C . LEU A 1 84 ? -0.946 8.440 4.853 1.00 97.69 84 LEU A C 1
ATOM 671 O O . LEU A 1 84 ? -1.823 7.591 4.704 1.00 97.69 84 LEU A O 1
ATOM 675 N N . VAL A 1 85 ? -1.016 9.649 4.292 1.00 96.88 85 VAL A N 1
ATOM 676 C CA . VAL A 1 85 ? -2.062 10.010 3.329 1.00 96.88 85 VAL A CA 1
ATOM 677 C C . VAL A 1 85 ? -1.707 9.427 1.966 1.00 96.88 85 VAL A C 1
ATOM 679 O O . VAL A 1 85 ? -0.704 9.798 1.354 1.00 96.88 85 VAL A O 1
ATOM 682 N N . VAL A 1 86 ? -2.567 8.552 1.469 1.00 94.81 86 VAL A N 1
ATOM 683 C CA . VAL A 1 86 ? -2.474 7.944 0.150 1.00 94.81 86 VAL A CA 1
ATOM 684 C C . VAL A 1 86 ? -3.466 8.641 -0.778 1.00 94.81 86 VAL A C 1
ATOM 686 O O . VAL A 1 86 ? -4.679 8.486 -0.649 1.00 94.81 86 VAL A O 1
ATOM 689 N N . GLN A 1 87 ? -2.926 9.426 -1.713 1.00 92.31 87 GLN A N 1
ATOM 690 C CA . GLN A 1 87 ? -3.716 10.202 -2.679 1.00 92.31 87 GLN A CA 1
ATOM 691 C C . GLN A 1 87 ? -4.313 9.338 -3.791 1.00 92.31 87 GLN A C 1
ATOM 693 O O . GLN A 1 87 ? -5.368 9.666 -4.322 1.00 92.31 87 GLN A O 1
ATOM 698 N N . ASP A 1 88 ? -3.640 8.243 -4.151 1.00 91.06 88 ASP A N 1
ATOM 699 C CA . ASP A 1 88 ? -4.154 7.279 -5.117 1.00 91.06 88 ASP A CA 1
ATOM 700 C C . ASP A 1 88 ? -5.020 6.232 -4.393 1.00 91.06 88 ASP A C 1
ATOM 702 O O . ASP A 1 88 ? -4.479 5.329 -3.739 1.00 91.06 88 ASP A O 1
ATOM 706 N N .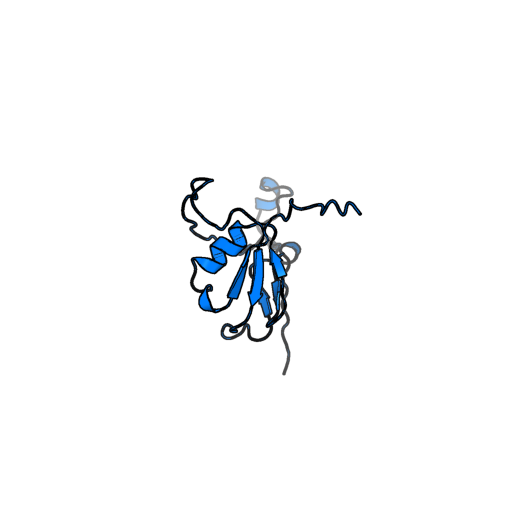 PRO A 1 89 ? -6.358 6.298 -4.510 1.00 88.31 89 PRO A N 1
ATOM 707 C CA . PRO A 1 89 ? -7.246 5.365 -3.825 1.00 88.31 89 PRO A CA 1
ATOM 708 C C . PRO A 1 89 ? -7.035 3.907 -4.255 1.00 88.31 89 PRO A C 1
ATOM 710 O O . PRO A 1 89 ? -7.415 2.993 -3.519 1.00 88.31 89 PRO A O 1
ATOM 713 N N . THR A 1 90 ? -6.401 3.648 -5.406 1.00 89.94 90 THR A N 1
ATOM 714 C CA . THR A 1 90 ? -6.133 2.280 -5.867 1.00 89.94 90 THR A CA 1
ATOM 715 C C . THR A 1 90 ? -5.107 1.558 -4.995 1.00 89.94 90 THR A C 1
ATOM 717 O O . THR A 1 90 ? -5.207 0.341 -4.837 1.00 89.94 90 THR A O 1
ATOM 720 N N . ILE A 1 91 ? -4.179 2.282 -4.356 1.00 94.00 91 ILE A N 1
ATOM 721 C CA . ILE A 1 91 ? -3.226 1.712 -3.392 1.00 94.00 91 ILE A CA 1
ATOM 722 C C . ILE A 1 91 ? -3.970 1.267 -2.129 1.00 94.00 91 ILE A C 1
ATOM 724 O O . ILE A 1 91 ? -3.792 0.137 -1.669 1.00 94.00 91 ILE A O 1
ATOM 728 N N . ALA A 1 92 ? -4.849 2.124 -1.600 1.00 94.69 92 ALA A N 1
ATOM 729 C CA . ALA A 1 92 ? -5.682 1.789 -0.448 1.00 94.69 92 ALA A CA 1
ATOM 730 C C . ALA A 1 92 ? -6.599 0.594 -0.762 1.00 94.69 92 ALA A C 1
ATOM 732 O O . ALA A 1 92 ? -6.670 -0.356 0.019 1.00 94.69 92 ALA A O 1
ATOM 733 N N . LEU A 1 93 ? -7.215 0.571 -1.948 1.00 93.50 93 LEU A N 1
ATOM 734 C CA . LEU A 1 93 ? -8.013 -0.565 -2.405 1.00 93.50 93 LEU A CA 1
ATOM 735 C C . LEU A 1 93 ? -7.174 -1.847 -2.496 1.00 93.50 93 LEU A C 1
ATOM 737 O O . LEU A 1 93 ? -7.600 -2.887 -1.996 1.00 93.50 93 LEU A O 1
ATOM 741 N N . ALA A 1 94 ? -5.981 -1.785 -3.096 1.00 94.69 94 ALA A N 1
ATOM 742 C CA . ALA A 1 94 ? -5.079 -2.926 -3.239 1.00 94.69 94 ALA A CA 1
ATOM 743 C C . ALA A 1 94 ? -4.678 -3.522 -1.884 1.00 94.69 94 ALA A C 1
ATOM 745 O O . ALA A 1 94 ? -4.688 -4.745 -1.718 1.00 94.69 94 ALA A O 1
ATOM 746 N N . LEU A 1 95 ? -4.360 -2.676 -0.903 1.00 95.81 95 LEU A N 1
ATOM 747 C CA . LEU A 1 95 ? -4.068 -3.114 0.460 1.00 95.81 95 LEU A CA 1
ATOM 748 C C . LEU A 1 95 ? -5.308 -3.748 1.106 1.00 95.81 95 LEU A C 1
ATOM 750 O O . LEU A 1 95 ? -5.214 -4.868 1.606 1.00 95.81 95 LEU A O 1
ATOM 754 N N . ASN A 1 96 ? -6.476 -3.107 1.000 1.00 94.81 96 ASN A N 1
ATOM 755 C CA . ASN A 1 96 ? -7.714 -3.553 1.645 1.00 94.81 96 ASN A CA 1
ATOM 756 C C . ASN A 1 96 ? -8.272 -4.884 1.106 1.00 94.81 96 ASN A C 1
ATOM 758 O O . ASN A 1 96 ? -8.892 -5.637 1.852 1.00 94.81 96 ASN A O 1
ATOM 762 N N . ILE A 1 97 ? -8.091 -5.199 -0.179 1.00 93.44 97 ILE A N 1
ATOM 763 C CA . ILE A 1 97 ? -8.626 -6.449 -0.759 1.00 93.44 97 ILE A CA 1
ATOM 764 C C . ILE A 1 97 ? -7.613 -7.596 -0.794 1.00 93.44 97 ILE A C 1
ATOM 766 O O . ILE A 1 97 ? -7.932 -8.692 -1.257 1.00 93.44 97 ILE A O 1
ATOM 770 N N . SER A 1 98 ? -6.373 -7.341 -0.389 1.00 94.62 98 SER A N 1
ATOM 771 C CA . SER A 1 98 ? -5.303 -8.332 -0.429 1.00 94.62 98 SER A CA 1
ATOM 772 C C . SER A 1 98 ? -5.028 -8.904 0.959 1.00 94.62 98 SER A C 1
ATOM 774 O O . SER A 1 98 ? -5.673 -8.562 1.947 1.00 94.62 98 SER A O 1
ATOM 776 N N . ARG A 1 99 ? -4.014 -9.769 1.046 1.00 94.75 99 ARG A N 1
ATOM 777 C CA . ARG A 1 99 ? -3.534 -10.331 2.317 1.00 94.75 99 ARG A CA 1
ATOM 778 C C . ARG A 1 99 ? -3.031 -9.286 3.320 1.00 94.75 99 ARG A C 1
ATOM 780 O O . ARG A 1 99 ? -2.740 -9.656 4.445 1.00 94.75 99 ARG A O 1
ATOM 787 N N . TYR A 1 100 ? -2.852 -8.036 2.892 1.00 96.50 100 TYR A N 1
ATOM 788 C CA . TYR A 1 100 ? -2.342 -6.960 3.736 1.00 96.50 100 TYR A CA 1
ATOM 789 C C . TYR A 1 100 ? -3.428 -6.273 4.555 1.00 96.50 100 TYR A C 1
ATOM 791 O O . TYR A 1 100 ? -3.090 -5.491 5.430 1.00 96.50 100 TYR A O 1
ATOM 799 N N . LYS A 1 101 ? -4.711 -6.539 4.288 1.00 96.19 101 LYS A N 1
ATOM 800 C CA . LYS A 1 101 ? -5.828 -5.842 4.930 1.00 96.19 101 LYS A CA 1
ATOM 801 C C . LYS A 1 101 ? -5.676 -5.745 6.448 1.00 96.19 101 LYS A C 1
ATOM 803 O O . LYS A 1 101 ? -5.777 -4.660 7.000 1.00 96.19 101 LYS A O 1
ATOM 808 N N . ASP A 1 102 ? -5.376 -6.865 7.095 1.00 97.69 102 ASP A N 1
ATOM 809 C CA . ASP A 1 102 ? -5.325 -6.953 8.558 1.00 97.69 102 ASP A CA 1
ATOM 810 C C . ASP A 1 102 ? -4.078 -6.275 9.159 1.00 97.69 102 ASP A C 1
ATOM 812 O O . ASP A 1 102 ? -3.947 -6.168 10.374 1.00 97.69 102 ASP A O 1
ATOM 816 N N . ASN A 1 103 ? -3.150 -5.811 8.317 1.00 98.31 103 ASN A N 1
ATOM 817 C CA . ASN A 1 103 ? -1.962 -5.073 8.734 1.00 98.31 103 ASN A CA 1
ATOM 818 C C . ASN A 1 103 ? -2.179 -3.556 8.779 1.00 98.31 103 ASN A C 1
ATOM 820 O O . ASN A 1 103 ? -1.330 -2.849 9.324 1.00 98.31 103 ASN A O 1
ATOM 824 N N . PHE A 1 104 ? -3.279 -3.061 8.204 1.00 98.19 104 PHE A N 1
ATOM 825 C CA . PHE A 1 104 ? -3.519 -1.636 8.012 1.00 98.19 104 PHE A CA 1
ATOM 826 C C . PHE A 1 104 ? -4.868 -1.192 8.575 1.00 98.19 104 PHE A C 1
ATOM 828 O O . PHE A 1 104 ? -5.877 -1.883 8.446 1.00 98.19 104 PHE A O 1
ATOM 835 N N . ILE A 1 105 ? -4.884 0.017 9.127 1.00 97.81 105 ILE A N 1
ATOM 836 C CA . ILE A 1 105 ? -6.108 0.780 9.382 1.00 97.81 105 ILE A CA 1
ATOM 837 C C . ILE A 1 105 ? -6.379 1.669 8.165 1.00 97.81 105 ILE A C 1
ATOM 839 O O . ILE A 1 105 ? -5.440 2.216 7.584 1.00 97.81 105 ILE A O 1
ATOM 843 N N . PHE A 1 106 ? -7.652 1.791 7.780 1.00 96.06 106 PHE A N 1
ATOM 844 C CA . PHE A 1 106 ? -8.107 2.534 6.606 1.00 96.06 106 PHE A CA 1
ATOM 845 C C . PHE A 1 106 ? -9.120 3.605 7.008 1.00 96.06 106 PHE A C 1
ATOM 847 O O . PHE A 1 106 ? -10.278 3.277 7.267 1.00 96.06 106 PHE A O 1
ATOM 854 N N . ASP A 1 107 ? -8.713 4.870 6.965 1.00 95.00 107 ASP A N 1
ATOM 855 C CA . ASP A 1 107 ? -9.572 6.009 7.284 1.00 95.00 107 ASP A CA 1
ATOM 856 C C . ASP A 1 107 ? -9.783 6.874 6.026 1.00 95.00 107 ASP A C 1
ATOM 858 O O . ASP A 1 107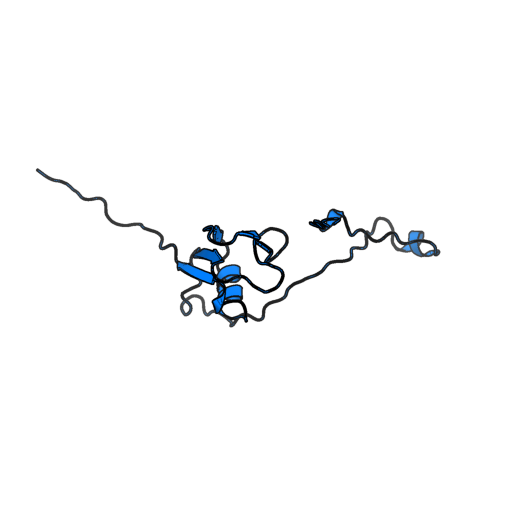 ? -8.822 7.450 5.510 1.00 95.00 107 ASP A O 1
ATOM 862 N N . PRO A 1 108 ? -11.001 6.953 5.461 1.00 92.88 108 PRO A N 1
ATOM 863 C CA . PRO A 1 108 ? -11.260 7.790 4.292 1.00 92.88 108 PRO A CA 1
ATOM 864 C C . PRO A 1 108 ? -11.139 9.278 4.646 1.00 92.88 108 PRO A C 1
ATOM 866 O O . PRO A 1 108 ? -11.579 9.712 5.710 1.00 92.88 108 PRO A O 1
ATOM 869 N N . ILE A 1 109 ? -10.580 10.076 3.736 1.00 91.44 109 ILE A N 1
ATOM 870 C CA . ILE A 1 109 ? -10.574 11.537 3.842 1.00 91.44 109 ILE A CA 1
ATOM 871 C C . ILE A 1 109 ? -11.767 12.053 3.046 1.00 91.44 109 ILE A C 1
ATOM 873 O O . ILE A 1 109 ? -11.726 12.106 1.818 1.00 91.44 109 ILE A O 1
ATOM 877 N N . GLU A 1 110 ? -12.845 12.406 3.740 1.00 83.75 110 GLU A N 1
ATOM 878 C CA . GLU A 1 110 ? -13.963 13.106 3.112 1.00 83.75 110 GLU A CA 1
ATOM 879 C C . GLU A 1 110 ? -13.563 14.557 2.811 1.00 83.75 110 GLU A C 1
ATOM 881 O O . GLU A 1 110 ? -12.987 15.245 3.659 1.00 83.75 110 GLU A O 1
ATOM 886 N N . ASP A 1 111 ? -13.886 15.039 1.608 1.00 63.09 111 ASP A N 1
ATO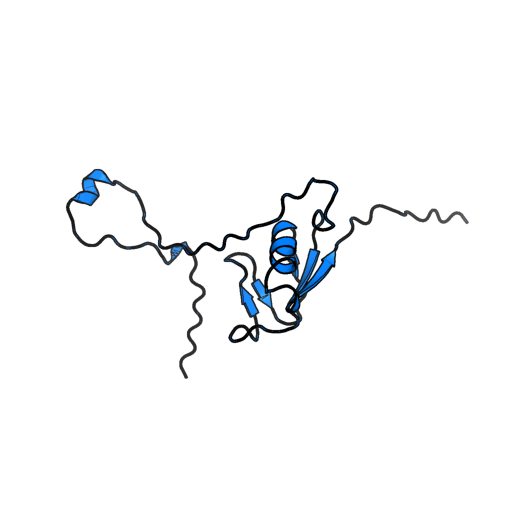M 887 C CA . ASP A 1 111 ? -13.770 16.458 1.275 1.00 63.09 111 ASP A CA 1
ATOM 888 C C . ASP A 1 111 ? -14.793 17.241 2.112 1.00 63.09 111 ASP A C 1
ATOM 890 O O . ASP A 1 111 ? -15.983 17.293 1.794 1.00 63.09 111 ASP A O 1
ATOM 894 N N . SER A 1 112 ? -14.347 17.869 3.196 1.00 51.19 112 SER A N 1
ATOM 895 C CA . SER A 1 112 ? -15.188 18.756 3.994 1.00 51.19 112 SER A CA 1
ATOM 896 C C . SER A 1 112 ? -15.430 20.082 3.262 1.00 51.19 112 SER A C 1
ATOM 898 O O . SER A 1 112 ? -14.761 21.085 3.488 1.00 51.19 112 SER A O 1
ATOM 900 N N . ASN A 1 113 ? -16.446 20.115 2.399 1.00 50.56 113 ASN A N 1
ATOM 901 C CA . ASN A 1 113 ? -17.105 21.355 1.989 1.00 50.56 113 ASN A CA 1
ATOM 902 C C . ASN A 1 113 ? -18.537 21.389 2.535 1.00 50.56 113 ASN A C 1
ATOM 904 O O . ASN A 1 113 ? -19.452 21.002 1.821 1.00 50.56 113 ASN A O 1
ATOM 908 N N . THR A 1 114 ? -18.689 21.859 3.784 1.00 46.25 114 THR A N 1
ATOM 909 C CA . THR A 1 114 ? -19.862 22.502 4.444 1.00 46.25 114 THR A CA 1
ATOM 910 C C . THR A 1 114 ? -19.559 22.504 5.955 1.00 46.25 114 THR A C 1
ATOM 912 O O . THR A 1 114 ? -19.197 21.459 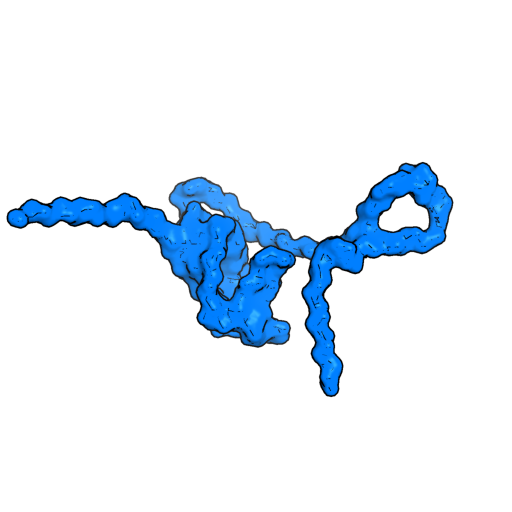6.473 1.00 46.25 114 THR A O 1
ATOM 915 N N . GLU A 1 115 ? -19.587 23.579 6.746 1.00 44.09 115 GLU A N 1
ATOM 916 C CA . GLU A 1 115 ? -20.551 24.679 6.845 1.00 44.09 115 GLU A CA 1
ATOM 917 C C . GLU A 1 115 ? -19.845 25.975 7.296 1.00 44.09 115 GLU A C 1
ATOM 919 O O . GLU A 1 115 ? -19.094 25.993 8.271 1.00 44.09 115 GLU A O 1
ATOM 924 N N . THR A 1 116 ? -20.105 27.096 6.618 1.00 41.69 116 THR A N 1
ATOM 925 C CA . THR A 1 116 ? -19.814 28.425 7.170 1.00 41.69 116 THR A CA 1
ATOM 926 C C . THR A 1 116 ? -20.959 28.786 8.109 1.00 41.69 116 THR A C 1
ATOM 928 O O . THR A 1 116 ? -22.033 29.181 7.658 1.00 41.69 116 THR A O 1
ATOM 931 N N . THR A 1 117 ? -20.747 28.629 9.414 1.00 42.88 117 THR A N 1
ATOM 932 C CA . THR A 1 117 ? -21.652 29.140 10.447 1.00 42.88 117 THR A CA 1
ATOM 933 C C . THR A 1 117 ? -21.814 30.646 10.260 1.00 42.88 117 THR A C 1
ATOM 935 O O . THR A 1 117 ? -20.896 31.424 10.518 1.00 42.88 117 THR A O 1
ATOM 938 N N . THR A 1 118 ? -22.987 31.063 9.789 1.00 48.09 118 THR A N 1
ATOM 939 C CA . THR A 1 118 ? -23.433 32.450 9.908 1.00 48.09 118 THR A CA 1
ATOM 940 C C . THR A 1 118 ? -23.769 32.660 11.379 1.00 48.09 118 THR A C 1
ATOM 942 O O . THR A 1 118 ? -24.748 32.108 11.872 1.00 48.09 118 THR A O 1
ATOM 945 N N . VAL A 1 119 ? -22.915 33.380 12.106 1.00 55.91 119 VAL A N 1
ATOM 946 C CA . VAL A 1 119 ? -23.265 33.893 13.432 1.00 55.91 119 VAL A CA 1
ATOM 947 C C . VAL A 1 119 ? -23.844 35.284 13.195 1.00 55.91 119 VAL A C 1
ATOM 949 O O . VAL A 1 119 ? -23.099 36.240 12.997 1.00 55.91 119 VAL A O 1
ATOM 952 N N . GLU A 1 120 ? -25.170 35.366 13.114 1.00 50.53 120 GLU A N 1
ATOM 953 C CA . GLU A 1 120 ? -25.888 36.611 13.377 1.00 50.53 120 GLU A CA 1
ATOM 954 C C . GLU A 1 120 ? -26.162 36.675 14.883 1.00 50.53 120 GLU A C 1
ATOM 956 O O . GLU A 1 120 ? -26.928 35.864 15.399 1.00 50.53 120 GLU A O 1
ATOM 961 N N . GLU A 1 121 ? -25.517 37.621 15.567 1.00 48.91 121 GLU A N 1
ATOM 962 C CA . GLU A 1 121 ? -26.096 38.412 16.666 1.00 48.91 121 GLU A CA 1
ATOM 963 C C . GLU A 1 121 ? -25.348 39.746 16.808 1.00 48.91 121 GLU A C 1
ATOM 965 O O . GLU A 1 121 ? -24.093 39.734 16.813 1.00 48.91 121 GLU A O 1
#